Protein AF-A0A6I4QGL4-F1 (afdb_monomer_lite)

Secondary structure (DSSP, 8-state):
--GGGT-----PPTT-HHHHHHHHHHHHHHHHHTGGG---SSHHHHHHHHHHH-

Radius of gyration: 15.63 Å; chains: 1; bounding box: 24×32×36 Å

Sequence (54 aa):
MLASYQITFSMSRAGNCLDNAVTERFFRSLKSERSNYRDYVTREQAIADIIDYI

Foldseek 3Di:
DCVVVVDDDPDDDPPPCVVCVVVVVVVVCCCVPPVVVDDDPDPVVVVVVVVVVD

pLDDT: mean 76.99, std 8.5, range [59.94, 89.19]

Structure (mmCIF, N/CA/C/O backbone):
data_AF-A0A6I4QGL4-F1
#
_entry.id   AF-A0A6I4QGL4-F1
#
loop_
_atom_site.group_PDB
_atom_site.id
_atom_site.type_symbol
_atom_site.label_atom_id
_atom_site.label_alt_id
_atom_site.label_comp_id
_atom_site.label_asym_id
_atom_site.label_entity_id
_atom_site.label_seq_id
_atom_site.pdbx_PDB_ins_code
_atom_site.Cartn_x
_atom_site.Cartn_y
_atom_site.Cartn_z
_atom_site.occupancy
_atom_site.B_iso_or_equiv
_atom_site.auth_seq_id
_atom_site.auth_comp_id
_atom_site.auth_asym_id
_atom_site.auth_atom_id
_atom_site.pdbx_PDB_model_num
ATOM 1 N N . MET A 1 1 ? -2.302 19.324 14.152 1.00 62.81 1 MET A N 1
ATOM 2 C CA . MET A 1 1 ? -2.223 19.070 12.698 1.00 62.81 1 MET A CA 1
ATOM 3 C C . MET A 1 1 ? -3.160 17.954 12.226 1.00 62.81 1 MET A C 1
ATOM 5 O O . MET A 1 1 ? -3.699 18.109 11.150 1.00 62.81 1 MET A O 1
ATOM 9 N N . LEU A 1 2 ? -3.425 16.882 12.993 1.00 64.50 2 LEU A N 1
ATOM 10 C CA . LEU A 1 2 ? -4.446 15.868 12.633 1.00 64.50 2 LEU A CA 1
ATOM 11 C C . LEU A 1 2 ? -5.863 16.215 13.136 1.00 64.50 2 LEU A C 1
ATOM 13 O O . LEU A 1 2 ? -6.834 16.080 12.400 1.00 64.50 2 LEU A O 1
ATOM 17 N N . ALA A 1 3 ? -5.976 16.767 14.350 1.00 62.81 3 ALA A N 1
ATOM 18 C CA . ALA A 1 3 ? -7.258 17.202 14.922 1.00 62.81 3 ALA A CA 1
ATOM 19 C C . ALA A 1 3 ? -7.951 18.319 14.112 1.00 62.81 3 ALA A C 1
ATOM 21 O O . ALA A 1 3 ? -9.173 18.408 14.099 1.00 62.81 3 ALA A O 1
ATOM 22 N N . SER A 1 4 ? -7.177 19.134 13.388 1.00 76.06 4 SER A N 1
ATOM 23 C CA . SER A 1 4 ? -7.683 20.177 12.485 1.00 76.0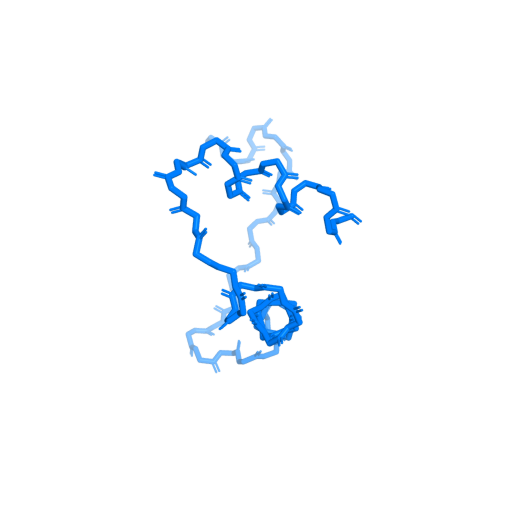6 4 SER A CA 1
ATOM 24 C C . SER A 1 4 ? -8.408 19.621 11.256 1.00 76.06 4 SER A C 1
ATOM 26 O O . SER A 1 4 ? -9.172 20.350 10.638 1.00 76.06 4 SER A O 1
ATOM 28 N N . TYR A 1 5 ? -8.203 18.342 10.926 1.00 80.25 5 TYR A N 1
ATOM 29 C CA . TYR A 1 5 ? -8.915 17.638 9.855 1.00 80.25 5 TYR A CA 1
ATOM 30 C C . TYR A 1 5 ? -10.012 16.705 10.389 1.00 80.25 5 TYR A C 1
ATOM 32 O O . TYR A 1 5 ? -10.524 15.883 9.640 1.00 80.25 5 TYR A O 1
ATOM 40 N N . GLN A 1 6 ? -10.351 16.792 11.684 1.00 77.25 6 GLN A N 1
ATOM 41 C CA . GLN A 1 6 ? -11.292 15.885 12.361 1.00 77.25 6 GLN A CA 1
ATOM 42 C C . GLN A 1 6 ? -10.939 14.393 12.219 1.00 77.25 6 GLN A C 1
ATOM 44 O O . GLN A 1 6 ? -11.803 13.527 12.318 1.00 77.25 6 GLN A O 1
ATOM 49 N N . ILE A 1 7 ? -9.658 14.077 12.017 1.00 75.94 7 ILE A N 1
ATOM 50 C CA . ILE A 1 7 ? -9.191 12.695 11.931 1.00 75.94 7 ILE A CA 1
ATOM 51 C C . ILE A 1 7 ? -8.911 12.200 13.350 1.00 75.94 7 ILE A C 1
ATOM 53 O O . ILE A 1 7 ? -8.005 12.695 14.029 1.00 75.94 7 ILE A O 1
ATOM 57 N N . THR A 1 8 ? -9.690 11.217 13.802 1.00 76.81 8 THR A N 1
ATOM 58 C CA . THR A 1 8 ? -9.456 10.526 15.073 1.00 76.81 8 THR A CA 1
ATOM 59 C C . THR A 1 8 ? -8.344 9.503 14.895 1.00 76.81 8 THR A C 1
ATOM 61 O O . THR A 1 8 ? -8.446 8.586 14.086 1.00 76.81 8 THR A O 1
ATOM 64 N N . PHE A 1 9 ? -7.269 9.658 15.661 1.00 64.88 9 PHE A N 1
ATOM 65 C CA . PHE A 1 9 ? -6.144 8.737 15.616 1.00 64.88 9 PHE A CA 1
ATOM 66 C C . PHE A 1 9 ? -6.481 7.479 16.430 1.00 64.88 9 PHE A C 1
ATOM 68 O O . PHE A 1 9 ? -6.578 7.541 17.656 1.00 64.88 9 PHE A O 1
ATOM 75 N N . SER A 1 10 ? -6.679 6.341 15.766 1.00 69.81 10 SER A N 1
ATOM 76 C CA . SER A 1 10 ? -6.862 5.049 16.431 1.00 69.81 10 SER A CA 1
ATOM 77 C C . SER A 1 10 ? -5.495 4.431 16.719 1.00 69.81 10 SER A C 1
ATOM 79 O O . SER A 1 10 ? -4.966 3.648 15.939 1.00 69.81 10 SER A O 1
ATOM 81 N N . MET A 1 11 ? -4.881 4.807 17.840 1.00 66.75 11 MET A N 1
ATOM 82 C CA . MET A 1 11 ? -3.688 4.107 18.321 1.00 66.75 11 MET A CA 1
ATOM 83 C C . MET A 1 11 ? -4.119 2.866 19.083 1.00 66.75 11 MET A C 1
ATOM 85 O O . MET A 1 11 ? -4.386 2.921 20.285 1.00 66.75 11 MET A O 1
ATOM 89 N N . SER A 1 12 ? -4.186 1.736 18.386 1.00 63.75 12 SER A N 1
ATOM 90 C CA . SER A 1 12 ? -4.218 0.442 19.056 1.00 63.75 12 SER A CA 1
ATOM 91 C C . SER A 1 12 ? -2.923 0.214 19.846 1.00 63.75 12 SER A C 1
ATOM 93 O O . SER A 1 12 ? -1.850 0.714 19.503 1.00 63.75 12 SER A O 1
ATOM 95 N N . ARG A 1 13 ? -3.014 -0.556 20.937 1.00 67.31 13 ARG A N 1
ATOM 96 C CA . ARG A 1 13 ? -1.859 -0.930 21.767 1.00 67.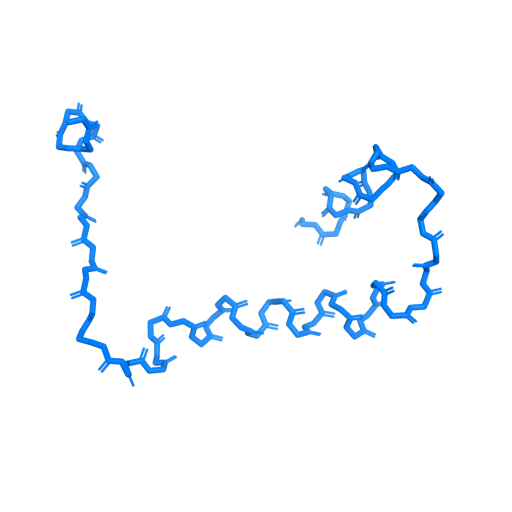31 13 ARG A CA 1
ATOM 97 C C . ARG A 1 13 ? -0.796 -1.626 20.901 1.00 67.31 13 ARG A C 1
ATOM 99 O O . ARG A 1 13 ? -1.143 -2.407 20.01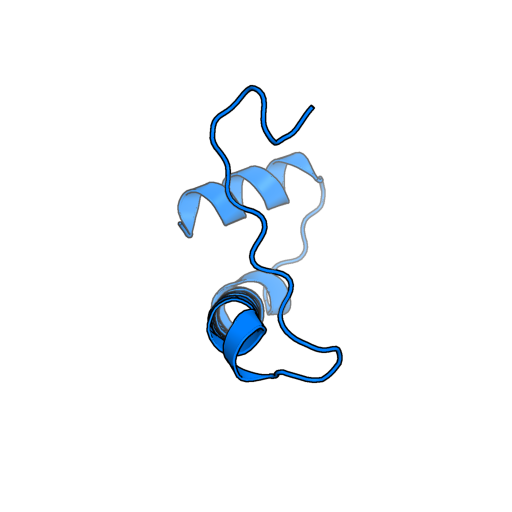5 1.00 67.31 13 ARG A O 1
ATOM 106 N N . ALA A 1 14 ? 0.487 -1.374 21.173 1.00 60.19 14 ALA A N 1
ATOM 107 C CA . ALA A 1 14 ? 1.582 -2.043 20.469 1.00 60.19 14 ALA A CA 1
ATOM 108 C C . ALA A 1 14 ? 1.389 -3.572 20.510 1.00 60.19 14 ALA A C 1
ATOM 110 O O . ALA A 1 14 ? 1.209 -4.142 21.587 1.00 60.19 14 ALA A O 1
ATOM 111 N N . GLY A 1 15 ? 1.382 -4.213 19.338 1.00 59.94 15 GLY A N 1
ATOM 112 C CA . GLY A 1 15 ? 1.132 -5.652 19.192 1.00 59.94 15 GLY A CA 1
ATOM 113 C C . GLY A 1 15 ? -0.308 -6.051 18.845 1.00 59.94 15 GLY A C 1
ATOM 114 O O . GLY A 1 15 ? -0.587 -7.246 18.772 1.00 59.94 15 GLY A O 1
ATOM 115 N N . ASN A 1 16 ? -1.226 -5.108 18.598 1.00 67.88 16 ASN A N 1
ATOM 116 C CA . ASN A 1 16 ? -2.554 -5.448 18.080 1.00 67.88 16 ASN A CA 1
ATOM 117 C C . ASN A 1 16 ? -2.492 -5.786 16.579 1.00 67.88 16 ASN A C 1
ATOM 119 O O . ASN A 1 16 ? -2.571 -4.906 15.723 1.00 67.88 16 ASN A O 1
ATOM 123 N N . CYS A 1 17 ? -2.366 -7.075 16.262 1.00 62.16 17 CYS A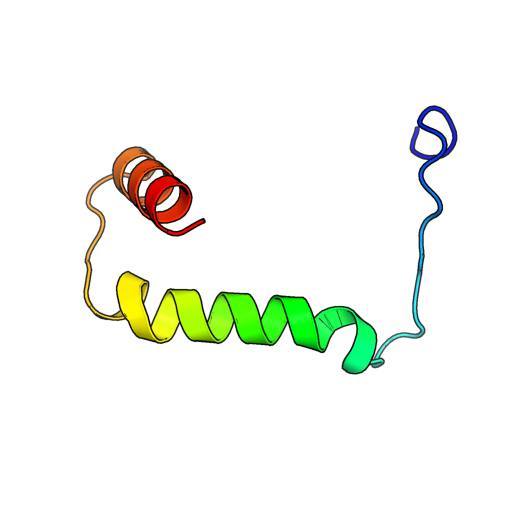 N 1
ATOM 124 C CA . CYS A 1 17 ? -2.331 -7.564 14.885 1.00 62.16 17 CYS A CA 1
ATOM 125 C C . CYS A 1 17 ? -3.624 -7.282 14.109 1.00 62.16 17 CYS A C 1
ATOM 127 O O . CYS A 1 17 ? -3.571 -7.178 12.892 1.00 62.16 17 CYS A O 1
ATOM 129 N N . LEU A 1 18 ? -4.773 -7.118 14.775 1.00 64.81 18 LEU A N 1
ATOM 130 C CA . LEU A 1 18 ? -6.059 -6.906 14.101 1.00 64.81 18 LEU A CA 1
ATOM 131 C C . LEU A 1 18 ? -6.162 -5.527 13.443 1.00 64.81 18 LEU A C 1
ATOM 133 O O . LEU A 1 18 ? -6.815 -5.401 12.412 1.00 64.81 18 LEU A O 1
ATOM 137 N N . ASP A 1 19 ? -5.486 -4.525 14.007 1.00 71.75 19 ASP A N 1
ATOM 138 C CA . ASP A 1 19 ? -5.454 -3.157 13.475 1.00 71.75 19 ASP A CA 1
ATOM 139 C C . ASP A 1 19 ? -4.696 -3.105 12.135 1.00 71.75 19 ASP A C 1
ATOM 141 O O . ASP A 1 19 ? -5.110 -2.448 11.184 1.00 71.75 19 ASP A O 1
ATOM 145 N N . ASN A 1 20 ? -3.627 -3.901 12.026 1.00 73.88 20 ASN A N 1
ATOM 146 C CA . ASN A 1 20 ? -2.786 -3.982 10.834 1.00 73.88 20 ASN A CA 1
ATOM 147 C C . ASN A 1 20 ? -3.161 -5.144 9.892 1.00 73.88 20 ASN A C 1
ATOM 149 O O . ASN A 1 20 ? -2.724 -5.160 8.745 1.00 73.88 20 ASN A O 1
ATOM 153 N N . ALA A 1 21 ? -3.988 -6.103 10.328 1.00 78.56 21 ALA A N 1
ATOM 154 C CA . ALA A 1 21 ? -4.268 -7.337 9.586 1.00 78.56 21 ALA A CA 1
ATOM 155 C C . ALA A 1 21 ? -4.846 -7.089 8.187 1.00 78.56 21 ALA A C 1
ATOM 157 O O . ALA A 1 21 ? -4.528 -7.823 7.250 1.00 78.56 21 ALA A O 1
ATOM 158 N N . VAL A 1 22 ? -5.700 -6.073 8.029 1.00 78.94 22 VAL A N 1
ATOM 159 C CA . VAL A 1 22 ? -6.287 -5.708 6.727 1.00 78.94 22 VAL A CA 1
ATOM 160 C C . VAL A 1 22 ? -5.200 -5.190 5.786 1.00 78.94 22 VAL A C 1
ATOM 162 O O . VAL A 1 22 ? -5.070 -5.665 4.658 1.00 78.94 22 VAL A O 1
ATOM 165 N N . THR A 1 23 ? -4.366 -4.286 6.287 1.00 81.62 23 THR A N 1
ATOM 166 C CA . THR A 1 23 ? -3.231 -3.708 5.567 1.00 81.62 23 THR A CA 1
ATOM 167 C C . THR A 1 23 ? -2.196 -4.775 5.199 1.00 81.62 23 THR A C 1
ATOM 169 O O . THR A 1 23 ? -1.747 -4.848 4.056 1.00 81.62 23 THR A O 1
ATOM 172 N N . GLU A 1 24 ? -1.863 -5.679 6.121 1.00 82.31 24 GLU A N 1
ATOM 173 C CA . GLU A 1 24 ? -0.944 -6.796 5.871 1.00 82.31 24 GLU A CA 1
ATOM 174 C C . GLU A 1 24 ? -1.491 -7.784 4.843 1.00 82.31 24 GLU A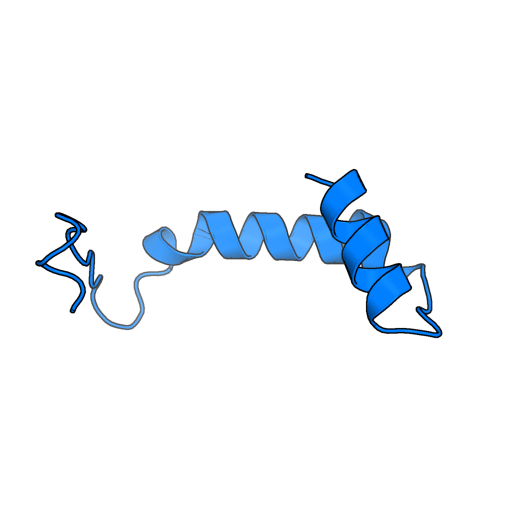 C 1
ATOM 176 O O . GLU A 1 24 ? -0.734 -8.268 3.998 1.00 82.31 24 GLU A O 1
ATOM 181 N N . ARG A 1 25 ? -2.797 -8.077 4.874 1.00 85.06 25 ARG A N 1
ATOM 182 C CA . ARG A 1 25 ? -3.447 -8.915 3.856 1.00 85.06 25 ARG A CA 1
ATOM 183 C C . ARG A 1 25 ? -3.407 -8.260 2.483 1.00 85.06 25 ARG A C 1
ATOM 185 O O . ARG A 1 25 ? -3.076 -8.942 1.513 1.00 85.06 25 ARG A O 1
ATOM 192 N N . PHE A 1 26 ? -3.688 -6.963 2.401 1.00 84.69 26 PHE A N 1
ATOM 193 C CA . PHE A 1 26 ? -3.592 -6.216 1.150 1.00 84.69 26 PHE A CA 1
ATOM 194 C C . PHE A 1 26 ? -2.169 -6.269 0.582 1.00 84.69 26 PHE A C 1
ATOM 196 O O . PHE A 1 26 ? -1.974 -6.709 -0.549 1.00 84.69 26 PHE A O 1
ATOM 203 N N . PHE A 1 27 ? -1.153 -5.936 1.385 1.00 83.25 27 PHE A N 1
ATOM 204 C CA . PHE A 1 27 ? 0.238 -5.961 0.925 1.00 83.25 27 PHE A CA 1
ATOM 205 C C . PHE A 1 27 ? 0.749 -7.362 0.597 1.00 83.25 27 PHE A C 1
ATOM 207 O O . PHE A 1 27 ? 1.590 -7.511 -0.289 1.00 83.25 27 PHE A O 1
ATOM 214 N N . ARG A 1 28 ? 0.259 -8.398 1.285 1.00 84.56 28 ARG A N 1
ATOM 215 C CA . ARG A 1 28 ? 0.562 -9.789 0.933 1.00 84.56 28 ARG A CA 1
ATOM 216 C C . ARG A 1 28 ? 0.025 -10.128 -0.456 1.00 84.56 28 ARG A C 1
ATOM 218 O O . ARG A 1 28 ? 0.768 -10.695 -1.251 1.00 84.56 28 ARG A O 1
ATOM 225 N N . SER A 1 29 ? -1.224 -9.763 -0.728 1.00 84.81 29 SER A N 1
ATOM 226 C CA . SER A 1 29 ? -1.910 -10.024 -2.001 1.00 84.81 29 SER A CA 1
ATOM 227 C C . SER A 1 29 ? -1.224 -9.260 -3.140 1.00 84.81 29 SER A C 1
ATOM 229 O O . SER A 1 29 ? -0.702 -9.873 -4.064 1.00 8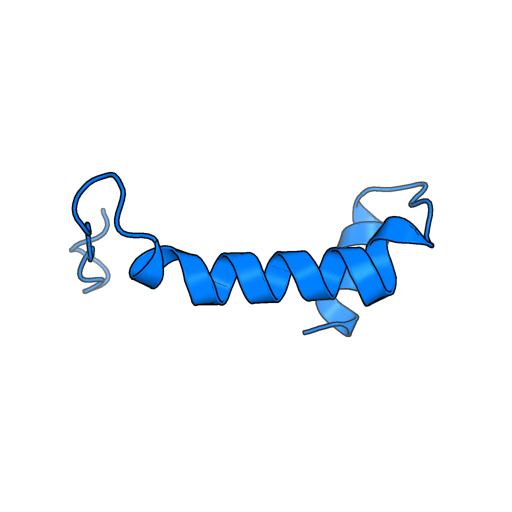4.81 29 SER A O 1
ATOM 231 N N . LEU A 1 30 ? -1.003 -7.951 -2.962 1.00 85.19 30 LEU A N 1
ATOM 232 C CA . LEU A 1 30 ? -0.279 -7.095 -3.913 1.00 85.19 30 LEU A CA 1
ATOM 233 C C . LEU A 1 30 ? 1.115 -7.642 -4.274 1.00 85.19 30 LEU A C 1
ATOM 235 O O . LEU A 1 30 ? 1.518 -7.651 -5.440 1.00 85.19 30 LEU A O 1
ATOM 239 N N . LYS A 1 31 ? 1.880 -8.104 -3.277 1.00 81.25 31 LYS A N 1
ATOM 240 C CA . LYS A 1 31 ? 3.211 -8.676 -3.524 1.00 81.25 31 LYS A CA 1
ATOM 241 C C . LYS A 1 31 ? 3.125 -10.022 -4.230 1.00 81.25 31 LYS A C 1
ATOM 243 O O . LYS A 1 31 ? 3.860 -10.237 -5.187 1.00 81.25 31 LYS A O 1
ATOM 248 N N . SER A 1 32 ? 2.237 -10.903 -3.773 1.00 81.00 32 SER A N 1
ATOM 249 C CA . SER A 1 32 ? 2.094 -12.252 -4.323 1.00 81.00 32 SER A CA 1
ATOM 250 C C . SER A 1 32 ? 1.539 -12.260 -5.741 1.00 81.00 32 SER A C 1
ATOM 252 O O . SER A 1 32 ? 1.905 -13.137 -6.508 1.00 81.00 32 SER A O 1
ATOM 254 N N . GLU A 1 33 ? 0.643 -11.343 -6.084 1.00 78.06 33 GLU A N 1
ATOM 255 C CA . GLU A 1 33 ? -0.054 -11.355 -7.373 1.00 78.06 33 GLU A CA 1
ATOM 256 C C . GLU A 1 33 ? 0.677 -10.536 -8.434 1.00 78.06 33 GLU A C 1
ATOM 258 O O . GLU A 1 33 ? 0.545 -10.820 -9.623 1.00 78.06 33 GLU A O 1
ATOM 263 N N . ARG A 1 34 ? 1.465 -9.532 -8.024 1.00 70.50 34 ARG A N 1
ATOM 264 C CA . ARG A 1 34 ? 1.951 -8.515 -8.962 1.00 70.50 34 ARG A CA 1
ATOM 265 C C . ARG A 1 34 ? 3.429 -8.178 -8.806 1.00 70.50 34 ARG A C 1
ATOM 267 O O . ARG A 1 34 ? 4.186 -8.321 -9.761 1.00 70.50 34 ARG A O 1
ATOM 274 N N . SER A 1 35 ? 3.864 -7.788 -7.605 1.00 71.25 35 SER A N 1
ATOM 275 C CA . SER A 1 35 ? 5.242 -7.304 -7.392 1.00 71.25 35 SER A CA 1
ATOM 276 C C . SER A 1 35 ? 6.308 -8.407 -7.465 1.00 71.25 35 SER A C 1
ATOM 278 O O . SER A 1 35 ? 7.392 -8.176 -7.985 1.00 71.25 35 SER A O 1
ATOM 280 N N . ASN A 1 36 ? 6.013 -9.631 -7.014 1.00 73.81 36 ASN A N 1
ATOM 281 C CA . ASN A 1 36 ? 6.999 -10.721 -7.007 1.00 73.81 36 ASN A CA 1
ATOM 282 C C . ASN A 1 36 ? 7.368 -11.254 -8.404 1.00 73.81 36 ASN A C 1
ATOM 284 O O . ASN A 1 36 ? 8.350 -11.982 -8.522 1.00 73.81 36 ASN A O 1
ATOM 288 N N . TYR A 1 37 ? 6.590 -10.925 -9.439 1.00 71.75 37 TYR A N 1
ATOM 289 C CA . TYR A 1 37 ? 6.800 -11.411 -10.808 1.00 71.75 37 TYR A CA 1
ATOM 290 C C . TYR A 1 37 ? 7.136 -10.290 -11.800 1.00 71.75 37 TYR A C 1
ATOM 292 O O . TYR A 1 37 ? 7.199 -10.544 -13.004 1.00 71.75 37 TYR A O 1
ATOM 300 N N . ARG A 1 38 ? 7.316 -9.049 -11.324 1.00 72.81 38 ARG A N 1
ATOM 301 C CA . ARG A 1 38 ? 7.608 -7.882 -12.163 1.00 72.81 38 ARG A CA 1
ATOM 302 C C . ARG A 1 38 ? 8.791 -7.099 -11.611 1.00 72.81 38 ARG A C 1
ATOM 304 O O . ARG A 1 38 ? 8.727 -6.560 -10.511 1.00 72.81 38 ARG A O 1
ATOM 311 N N . ASP A 1 39 ? 9.831 -6.971 -12.424 1.00 78.56 39 ASP A N 1
ATOM 312 C CA . ASP A 1 39 ? 10.910 -6.020 -12.183 1.00 78.56 39 ASP A CA 1
ATOM 313 C C . ASP A 1 39 ? 10.511 -4.642 -12.722 1.00 78.56 39 ASP A C 1
ATOM 315 O O . ASP A 1 39 ? 10.226 -4.475 -13.911 1.00 78.56 39 ASP A O 1
ATOM 319 N N . TYR A 1 40 ? 10.488 -3.638 -11.845 1.00 83.06 40 TYR A N 1
ATOM 320 C CA . TYR A 1 40 ? 10.229 -2.252 -12.230 1.00 83.06 40 TYR A CA 1
ATOM 321 C C . TYR A 1 40 ? 11.544 -1.535 -12.504 1.00 83.06 40 TYR A C 1
ATOM 323 O O . TYR A 1 40 ? 12.396 -1.424 -11.623 1.00 83.06 40 TYR A O 1
ATOM 331 N N . VAL A 1 41 ? 11.693 -0.993 -13.713 1.00 84.31 41 VAL A N 1
ATOM 332 C CA . VAL A 1 41 ? 12.897 -0.238 -14.093 1.00 84.31 41 VAL A CA 1
ATOM 333 C C . VAL A 1 41 ? 12.870 1.162 -13.479 1.00 84.31 41 VAL A C 1
ATOM 335 O O . VAL A 1 41 ? 13.909 1.700 -13.102 1.00 84.31 41 VAL A O 1
ATOM 338 N N . THR A 1 42 ? 11.679 1.755 -13.342 1.00 89.19 42 THR A N 1
ATOM 339 C CA . THR A 1 42 ? 11.504 3.081 -12.738 1.00 89.19 42 THR A CA 1
ATOM 340 C C . THR A 1 42 ? 10.433 3.083 -11.656 1.00 89.19 42 THR A C 1
ATOM 342 O O . THR A 1 42 ? 9.476 2.306 -11.669 1.00 89.19 42 THR A O 1
ATOM 345 N N . ARG A 1 43 ? 10.565 4.022 -10.713 1.00 85.94 43 ARG A N 1
ATOM 346 C CA . ARG A 1 43 ? 9.574 4.226 -9.649 1.00 85.94 43 ARG A CA 1
ATOM 347 C C . ARG A 1 43 ? 8.197 4.599 -10.207 1.00 85.94 43 ARG A C 1
ATOM 349 O O . ARG A 1 43 ? 7.188 4.215 -9.630 1.00 85.94 43 ARG A O 1
ATOM 356 N N . GLU A 1 44 ? 8.151 5.331 -11.316 1.00 89.19 44 GLU A N 1
ATOM 357 C CA . GLU A 1 44 ? 6.903 5.743 -11.970 1.00 89.19 44 GLU A CA 1
ATOM 358 C C . GLU A 1 44 ? 6.128 4.546 -12.527 1.00 89.19 44 GLU A C 1
ATOM 360 O O . GLU A 1 44 ? 4.914 4.484 -12.358 1.00 89.19 44 GLU A O 1
ATOM 365 N N . GLN A 1 45 ? 6.826 3.560 -13.104 1.00 85.19 45 GLN A N 1
ATOM 366 C CA . GLN A 1 45 ? 6.206 2.311 -13.559 1.00 85.19 45 GLN A CA 1
ATOM 367 C C . GLN A 1 45 ? 5.585 1.539 -12.393 1.00 85.19 45 GLN A C 1
ATOM 369 O O . GLN A 1 45 ? 4.453 1.078 -12.503 1.00 85.19 45 GLN A O 1
ATOM 374 N N . ALA A 1 46 ? 6.291 1.453 -11.260 1.00 84.56 46 ALA A N 1
ATOM 375 C CA . ALA A 1 46 ? 5.758 0.812 -10.060 1.00 84.56 46 ALA A CA 1
ATOM 376 C C . ALA A 1 46 ? 4.512 1.537 -9.526 1.00 84.56 46 ALA A C 1
ATOM 378 O O . ALA A 1 46 ? 3.548 0.894 -9.126 1.00 84.56 46 ALA A O 1
ATOM 379 N N . ILE A 1 47 ? 4.504 2.874 -9.537 1.00 87.31 47 ILE A N 1
ATOM 380 C CA . ILE A 1 47 ? 3.346 3.662 -9.093 1.00 87.31 47 ILE A CA 1
ATOM 381 C C . ILE A 1 47 ? 2.149 3.444 -10.017 1.00 87.31 47 ILE A C 1
ATOM 383 O O . ILE A 1 47 ? 1.057 3.189 -9.521 1.00 87.31 47 ILE A O 1
ATOM 387 N N . ALA A 1 48 ? 2.343 3.526 -11.335 1.00 87.75 48 ALA A N 1
ATOM 388 C CA . ALA A 1 48 ? 1.270 3.306 -12.301 1.00 87.75 48 ALA A CA 1
ATOM 389 C C . ALA A 1 48 ? 0.668 1.899 -12.167 1.00 87.75 48 ALA A C 1
ATOM 391 O O . ALA A 1 48 ? -0.549 1.748 -12.193 1.00 87.75 48 ALA A O 1
ATOM 392 N N . ASP A 1 49 ? 1.511 0.886 -11.955 1.00 83.62 49 ASP A N 1
ATOM 393 C CA . ASP A 1 49 ? 1.063 -0.493 -11.766 1.00 83.62 49 ASP A CA 1
ATOM 394 C C . ASP A 1 49 ? 0.269 -0.693 -10.467 1.00 83.62 49 ASP A C 1
ATOM 396 O O . ASP A 1 49 ? -0.761 -1.364 -10.470 1.00 83.62 49 ASP A O 1
ATOM 400 N N . ILE A 1 50 ? 0.705 -0.068 -9.368 1.00 84.25 50 ILE A N 1
ATOM 401 C CA . ILE A 1 50 ? -0.026 -0.105 -8.095 1.00 84.25 50 ILE A CA 1
ATOM 402 C C . ILE A 1 50 ? -1.366 0.628 -8.215 1.00 84.25 50 ILE A C 1
ATOM 404 O O . ILE A 1 50 ? -2.350 0.155 -7.657 1.00 84.25 50 ILE A O 1
ATOM 408 N N . ILE A 1 51 ? -1.423 1.755 -8.934 1.00 86.81 51 ILE A N 1
ATOM 409 C CA . ILE A 1 51 ? -2.676 2.489 -9.175 1.00 86.81 51 ILE A CA 1
ATOM 410 C C . ILE A 1 51 ? -3.657 1.638 -9.987 1.00 86.81 51 ILE A C 1
ATOM 412 O O . ILE A 1 51 ? -4.835 1.634 -9.666 1.00 86.81 51 ILE A O 1
ATOM 416 N N . ASP A 1 52 ? -3.187 0.905 -10.997 1.00 85.25 52 ASP A N 1
ATOM 417 C CA . ASP A 1 52 ? -4.026 -0.009 -11.789 1.00 85.25 52 ASP A CA 1
ATOM 418 C C . ASP A 1 52 ? -4.528 -1.223 -10.983 1.00 85.25 52 ASP A C 1
ATOM 420 O O . ASP A 1 52 ? -5.531 -1.837 -11.332 1.00 85.25 52 ASP A O 1
ATOM 424 N N . TYR A 1 53 ? -3.832 -1.595 -9.907 1.00 81.44 53 TYR A N 1
ATOM 425 C CA . TYR A 1 53 ? -4.220 -2.709 -9.042 1.00 81.44 53 TYR A CA 1
ATOM 426 C C . TYR A 1 53 ? -5.302 -2.354 -8.003 1.00 81.44 53 TYR A C 1
ATOM 428 O O . TYR A 1 53 ? -5.941 -3.267 -7.476 1.00 81.44 53 TYR A O 1
ATOM 436 N N . ILE A 1 54 ? -5.475 -1.070 -7.670 1.00 82.00 54 ILE A N 1
ATOM 437 C CA . ILE A 1 54 ? -6.454 -0.576 -6.680 1.00 82.00 54 ILE A CA 1
ATOM 438 C C . ILE A 1 54 ? -7.809 -0.344 -7.349 1.00 82.00 54 ILE A C 1
ATOM 440 O O . ILE A 1 54 ? -8.818 -0.798 -6.762 1.00 82.00 54 ILE A O 1
#